Protein AF-A0A176TFG9-F1 (afdb_monomer_lite)

Structure (mmCIF, N/CA/C/O backbone):
data_AF-A0A176TFG9-F1
#
_entry.id   AF-A0A176TFG9-F1
#
loop_
_atom_site.group_PDB
_atom_site.id
_atom_site.type_symbol
_atom_site.label_atom_id
_atom_site.label_alt_id
_atom_site.label_comp_id
_atom_site.label_asym_id
_atom_site.label_entity_id
_atom_site.label_seq_id
_atom_site.pdbx_PDB_ins_code
_atom_site.Cartn_x
_atom_site.Cartn_y
_atom_site.Cartn_z
_atom_site.occupancy
_atom_site.B_iso_or_equiv
_atom_site.auth_seq_id
_atom_site.auth_comp_id
_atom_site.auth_asym_id
_atom_site.auth_atom_id
_atom_site.pdbx_PDB_model_num
ATOM 1 N N . MET A 1 1 ? 33.423 -26.873 8.903 1.00 48.28 1 MET A N 1
ATOM 2 C CA . MET A 1 1 ? 33.153 -26.356 10.265 1.00 48.28 1 MET A CA 1
ATOM 3 C C . MET A 1 1 ? 31.653 -26.470 10.520 1.00 48.28 1 MET A C 1
ATOM 5 O O . MET A 1 1 ? 30.882 -26.206 9.608 1.00 48.28 1 MET A O 1
ATOM 9 N N . LYS A 1 2 ? 31.257 -27.047 11.663 1.00 45.00 2 LYS A N 1
ATOM 10 C CA . LYS A 1 2 ? 29.909 -27.581 11.939 1.00 45.00 2 LYS A CA 1
ATOM 11 C C . LYS A 1 2 ? 28.935 -26.495 12.434 1.00 45.00 2 LYS A C 1
ATOM 13 O O . LYS A 1 2 ? 29.253 -25.788 13.376 1.00 45.00 2 LYS A O 1
ATOM 18 N N . LYS A 1 3 ? 27.760 -26.470 11.792 1.00 54.72 3 LYS A N 1
ATOM 19 C CA . LYS A 1 3 ? 26.379 -26.238 12.276 1.00 54.72 3 LYS A CA 1
ATOM 20 C C . 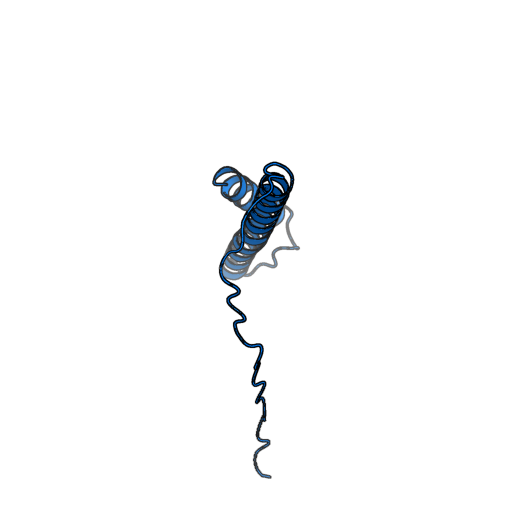LYS A 1 3 ? 26.186 -25.321 13.499 1.00 54.72 3 LYS A C 1
ATOM 22 O O . LYS A 1 3 ? 26.449 -25.728 14.625 1.00 54.72 3 LYS A O 1
ATOM 27 N N . ILE A 1 4 ? 25.586 -24.155 13.259 1.00 58.50 4 ILE A N 1
ATOM 28 C CA . ILE A 1 4 ? 24.980 -23.295 14.284 1.00 58.50 4 ILE A CA 1
ATOM 29 C C . ILE A 1 4 ? 23.516 -23.722 14.436 1.00 58.50 4 ILE A C 1
ATOM 31 O O . ILE A 1 4 ? 22.753 -23.702 13.473 1.00 58.50 4 ILE A O 1
ATOM 35 N N . ILE A 1 5 ? 23.156 -24.173 15.635 1.00 63.34 5 ILE A N 1
ATOM 36 C CA . ILE A 1 5 ? 21.796 -24.564 16.013 1.00 63.34 5 ILE A CA 1
ATOM 37 C C . ILE A 1 5 ? 21.082 -23.301 16.498 1.00 63.34 5 ILE A C 1
ATOM 39 O O . ILE A 1 5 ? 21.485 -22.702 17.493 1.00 63.34 5 ILE A O 1
ATOM 43 N N . PHE A 1 6 ? 20.038 -22.896 15.779 1.00 45.91 6 PHE A N 1
ATOM 44 C CA . PHE A 1 6 ? 19.133 -21.816 16.164 1.00 45.91 6 PHE A CA 1
ATOM 45 C C . PHE A 1 6 ? 18.201 -22.338 17.268 1.00 45.91 6 PHE A C 1
ATOM 47 O O . PHE A 1 6 ? 17.245 -23.062 16.999 1.00 45.91 6 PHE A O 1
ATOM 54 N N . ALA A 1 7 ? 18.512 -22.029 18.525 1.00 58.66 7 ALA A N 1
ATOM 55 C CA . ALA A 1 7 ? 17.622 -22.289 19.649 1.00 58.66 7 ALA A CA 1
ATOM 56 C C . ALA A 1 7 ? 16.657 -21.105 19.804 1.00 58.66 7 ALA A C 1
ATOM 58 O O . ALA A 1 7 ? 17.024 -20.065 20.342 1.00 58.66 7 ALA A O 1
ATOM 59 N N . MET A 1 8 ? 15.419 -21.268 19.339 1.00 53.88 8 MET A N 1
ATOM 60 C CA . MET A 1 8 ? 14.294 -20.424 19.742 1.00 53.88 8 MET A CA 1
ATOM 61 C C . MET A 1 8 ? 13.264 -21.317 20.426 1.00 53.88 8 MET A C 1
ATOM 63 O O . MET A 1 8 ? 12.434 -21.954 19.787 1.00 53.88 8 MET A O 1
ATOM 67 N N . VAL A 1 9 ? 13.363 -21.387 21.750 1.00 58.50 9 VAL A N 1
ATOM 68 C CA . VAL A 1 9 ? 12.326 -21.947 22.614 1.00 58.50 9 VAL A CA 1
ATOM 69 C C . VAL A 1 9 ? 11.793 -20.778 23.427 1.00 58.50 9 VAL A C 1
ATOM 71 O O . VAL A 1 9 ? 12.322 -20.452 24.484 1.00 58.50 9 VAL A O 1
ATOM 74 N N . PHE A 1 10 ? 10.768 -20.113 22.900 1.00 54.78 10 PHE A N 1
ATOM 75 C CA . PHE A 1 10 ? 9.937 -19.207 23.685 1.00 54.78 10 PHE A CA 1
ATOM 76 C C . PHE A 1 10 ? 8.665 -19.962 24.065 1.00 54.78 10 PHE A C 1
ATOM 78 O O . PHE A 1 10 ? 7.708 -20.043 23.300 1.00 54.78 10 PHE A O 1
ATOM 85 N N . VAL A 1 11 ? 8.692 -20.567 25.253 1.00 58.84 11 VAL A N 1
ATOM 86 C CA . VAL A 1 11 ? 7.497 -21.078 25.929 1.00 58.84 11 VAL A CA 1
ATOM 87 C C . VAL A 1 11 ? 6.792 -19.875 26.546 1.00 58.84 11 VAL A C 1
ATOM 89 O O . VAL A 1 11 ? 7.202 -19.379 27.593 1.00 58.84 11 VAL A O 1
ATOM 92 N N . PHE A 1 12 ? 5.733 -19.394 25.897 1.00 52.25 12 PHE A N 1
ATOM 93 C CA . PHE A 1 12 ? 4.791 -18.474 26.527 1.00 52.25 12 PHE A CA 1
ATOM 94 C C . PHE A 1 12 ? 3.826 -19.279 27.396 1.00 52.25 12 PHE A C 1
ATOM 96 O O . PHE A 1 12 ? 2.782 -19.747 26.949 1.00 52.25 12 PHE A O 1
ATOM 103 N N . ALA A 1 13 ? 4.207 -19.458 28.658 1.00 57.25 13 ALA A N 1
ATOM 104 C CA . ALA A 1 13 ? 3.281 -19.815 29.717 1.00 57.25 13 ALA A CA 1
ATOM 105 C C . ALA A 1 13 ? 2.675 -18.522 30.282 1.00 57.25 13 ALA A C 1
ATOM 107 O O . ALA A 1 13 ? 3.268 -17.874 31.139 1.00 57.25 13 ALA A O 1
ATOM 108 N N . THR A 1 14 ? 1.484 -18.151 29.817 1.00 58.91 14 THR A N 1
ATOM 109 C CA . THR A 1 14 ? 0.604 -17.236 30.556 1.00 58.91 14 THR A CA 1
ATOM 110 C C . THR A 1 14 ? -0.761 -17.886 30.639 1.00 58.91 14 THR A C 1
ATOM 112 O O . THR A 1 14 ? -1.472 -18.017 29.645 1.00 58.91 14 THR A O 1
ATOM 115 N N . GLY A 1 15 ? -1.048 -18.393 31.836 1.00 48.22 15 GLY A N 1
ATOM 116 C CA . GLY A 1 15 ? -2.215 -19.196 32.138 1.00 48.22 15 GLY A CA 1
ATOM 117 C C . GLY A 1 15 ? -3.519 -18.452 31.888 1.00 48.22 15 GLY A C 1
ATOM 118 O O . GLY A 1 15 ? -3.680 -17.276 32.210 1.00 48.22 15 GLY A O 1
ATOM 119 N N . THR A 1 16 ? -4.475 -19.194 31.348 1.00 55.59 16 THR A N 1
ATOM 120 C CA . THR A 1 16 ? -5.889 -18.850 31.347 1.00 55.59 16 THR A CA 1
ATOM 121 C C . THR A 1 16 ? -6.390 -18.810 32.790 1.00 55.59 16 THR A C 1
ATOM 123 O O . THR A 1 16 ? -6.647 -19.854 33.388 1.00 55.59 16 THR A O 1
ATOM 126 N N . MET A 1 17 ? -6.550 -17.616 33.357 1.00 52.72 17 MET A N 1
ATOM 127 C CA . MET A 1 17 ? -7.363 -17.434 34.559 1.00 52.72 17 MET A CA 1
ATOM 128 C C . MET A 1 17 ? -8.776 -17.076 34.100 1.00 52.72 17 MET A C 1
ATOM 130 O O . MET A 1 17 ? -9.128 -15.908 33.965 1.00 52.72 17 MET A O 1
ATOM 134 N N . MET A 1 18 ? -9.577 -18.097 33.796 1.00 48.97 18 MET A N 1
ATOM 135 C CA . MET A 1 18 ? -11.027 -17.936 33.714 1.00 48.97 18 MET A CA 1
ATOM 136 C C . MET A 1 18 ? -11.525 -17.652 35.135 1.00 48.97 18 MET A C 1
ATOM 138 O O . MET A 1 18 ? -11.541 -18.560 35.963 1.00 48.97 18 MET A O 1
ATOM 142 N N . ASN A 1 19 ? -11.898 -16.406 35.438 1.00 46.94 19 ASN A N 1
ATOM 143 C CA . ASN A 1 19 ? -12.646 -16.102 36.656 1.00 46.94 19 ASN A CA 1
ATOM 144 C C . ASN A 1 19 ? -14.137 -16.010 36.318 1.00 46.94 19 ASN A C 1
ATOM 146 O O . ASN A 1 19 ? -14.562 -15.138 35.560 1.00 46.94 19 ASN A O 1
ATOM 150 N N . ALA A 1 20 ? -14.910 -16.945 36.865 1.00 41.97 20 ALA A N 1
ATOM 151 C CA . ALA A 1 20 ? -16.353 -17.012 36.735 1.00 41.97 20 ALA A CA 1
ATOM 152 C C . ALA A 1 20 ? -17.034 -16.040 37.715 1.00 41.97 20 ALA A C 1
ATOM 154 O O . ALA A 1 20 ? -16.831 -16.121 38.920 1.00 41.97 20 ALA A O 1
ATOM 155 N N . ASN A 1 21 ? -17.862 -15.158 37.155 1.00 54.88 21 ASN A N 1
ATOM 156 C CA . ASN A 1 21 ? -19.135 -14.660 37.686 1.00 54.88 21 ASN A CA 1
ATOM 157 C C . ASN A 1 21 ? -19.280 -14.473 39.217 1.00 54.88 21 ASN A C 1
ATOM 159 O O . ASN A 1 21 ? -19.631 -15.415 39.922 1.00 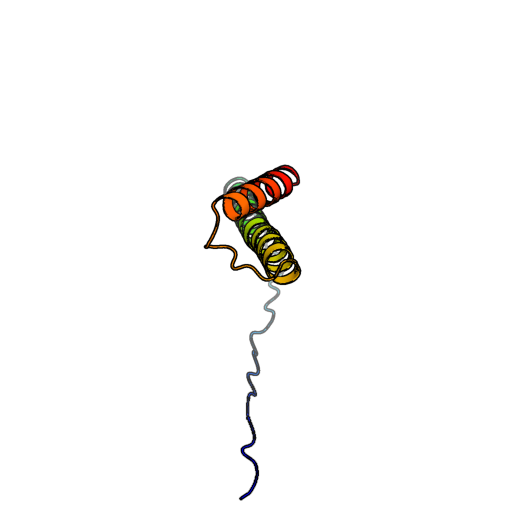54.88 21 ASN A O 1
ATOM 163 N N . VAL A 1 22 ? -19.208 -13.218 39.681 1.00 36.84 22 VAL A N 1
ATOM 164 C CA . VAL A 1 22 ? -20.052 -12.702 40.776 1.00 36.84 22 VAL A CA 1
ATOM 165 C C . VAL A 1 22 ? -20.562 -11.309 40.381 1.00 36.84 22 VAL A C 1
ATOM 167 O O . VAL A 1 22 ? -19.805 -10.347 40.339 1.00 36.84 22 VAL A O 1
ATOM 170 N N . SER A 1 23 ? -21.849 -11.289 40.025 1.00 43.12 23 SER A N 1
ATOM 171 C CA . SER A 1 23 ? -22.902 -10.302 40.310 1.00 43.12 23 SER A CA 1
ATOM 172 C C . SER A 1 23 ? -22.597 -8.800 40.274 1.00 43.12 23 SER A C 1
ATOM 174 O O . SER A 1 23 ? -21.885 -8.311 41.141 1.00 43.12 23 SER A O 1
ATOM 176 N N . THR A 1 24 ? -23.353 -8.111 39.393 1.00 51.56 24 THR A N 1
ATOM 177 C CA . THR A 1 24 ? -23.796 -6.692 39.437 1.00 51.56 24 THR A CA 1
ATOM 178 C C . THR A 1 24 ? -22.642 -5.682 39.496 1.00 51.56 24 THR A C 1
ATOM 180 O O . THR A 1 24 ? -21.829 -5.729 40.396 1.00 51.56 24 THR A O 1
ATOM 183 N N . GLU A 1 25 ? -22.448 -4.751 38.560 1.00 40.59 25 GLU A N 1
ATOM 184 C CA . GLU A 1 25 ? -23.311 -3.603 38.247 1.00 40.59 25 GLU A CA 1
ATOM 185 C C . GLU A 1 25 ? -22.964 -3.083 36.830 1.00 40.59 25 GLU A C 1
ATOM 187 O O . GLU A 1 25 ? -21.838 -3.224 36.356 1.00 40.59 25 GLU A O 1
ATOM 192 N N . THR A 1 26 ? -23.928 -2.497 36.122 1.00 47.91 26 THR A N 1
ATOM 193 C CA . THR A 1 26 ? -23.746 -1.891 34.789 1.00 47.91 26 THR A CA 1
ATOM 194 C C . THR A 1 26 ? -22.641 -0.823 34.758 1.00 47.91 26 THR A C 1
ATOM 196 O O . THR A 1 26 ? -22.711 0.133 35.529 1.00 47.91 26 THR A O 1
ATOM 199 N N . PRO A 1 27 ? -21.737 -0.875 33.758 1.00 45.00 27 PRO A N 1
ATOM 200 C CA . PRO A 1 27 ? -21.575 0.286 32.882 1.00 45.00 27 PRO A CA 1
ATOM 201 C C . PRO A 1 27 ? -21.513 -0.165 31.414 1.00 45.00 27 PRO A C 1
ATOM 203 O O . PRO A 1 27 ? -20.452 -0.286 30.803 1.00 45.00 27 PRO A O 1
ATOM 206 N N . ILE A 1 28 ? -22.677 -0.442 30.828 1.00 52.09 28 ILE A N 1
ATOM 207 C CA . ILE A 1 28 ? -22.798 -0.778 29.405 1.00 52.09 28 ILE A CA 1
ATOM 208 C C . ILE A 1 28 ? -22.774 0.538 28.621 1.00 52.09 28 ILE A C 1
ATOM 210 O O . ILE A 1 28 ? -23.814 1.105 28.299 1.00 52.09 28 ILE A O 1
ATOM 214 N N . THR A 1 29 ? -21.590 1.103 28.392 1.00 51.97 29 THR A N 1
ATOM 215 C CA . THR A 1 29 ? -21.417 2.185 27.398 1.00 51.97 29 THR A CA 1
ATOM 216 C C . THR A 1 29 ? -19.966 2.345 26.958 1.00 51.97 29 THR A C 1
ATOM 218 O O . THR A 1 29 ? -19.702 2.584 25.784 1.00 51.97 29 THR A O 1
ATOM 221 N N . THR A 1 30 ? -19.004 2.155 27.862 1.00 49.31 30 THR A N 1
ATOM 222 C CA . THR A 1 30 ? -17.573 2.316 27.557 1.00 49.31 30 THR A CA 1
ATOM 223 C C . THR A 1 30 ? -17.006 1.144 26.758 1.00 49.31 30 THR A C 1
ATOM 225 O O . THR A 1 30 ? -16.204 1.353 25.853 1.00 49.31 30 THR A O 1
ATOM 228 N N . THR A 1 31 ? -17.452 -0.083 27.045 1.00 50.03 31 THR A N 1
ATOM 229 C CA . THR A 1 31 ? -16.956 -1.298 26.379 1.00 50.03 31 THR A CA 1
ATOM 230 C C . THR A 1 31 ? -17.346 -1.348 24.903 1.00 50.03 31 THR A C 1
ATOM 232 O O . THR A 1 31 ? -16.526 -1.736 24.083 1.00 50.03 31 THR A O 1
ATOM 235 N N . ALA A 1 32 ? -18.555 -0.897 24.547 1.00 51.06 32 ALA A N 1
ATOM 236 C CA . ALA A 1 32 ? -19.025 -0.881 23.159 1.00 51.06 32 ALA A CA 1
ATOM 237 C C . ALA A 1 32 ? -18.194 0.071 22.283 1.00 51.06 32 ALA A C 1
ATOM 239 O O . ALA A 1 32 ? -17.706 -0.340 21.239 1.00 51.06 32 ALA A O 1
ATOM 240 N N . LYS A 1 33 ? -17.934 1.299 22.757 1.00 52.31 33 LYS A N 1
ATOM 241 C CA . LYS A 1 33 ? -17.060 2.251 22.051 1.00 52.31 33 LYS A CA 1
ATOM 242 C C . LYS A 1 33 ? -15.628 1.745 21.913 1.00 52.31 33 LYS A C 1
ATOM 244 O O . LYS A 1 33 ? -15.007 1.964 20.885 1.00 52.31 33 LYS A O 1
ATOM 249 N N . ALA A 1 34 ? -15.084 1.099 22.943 1.00 53.94 34 ALA A N 1
ATOM 250 C CA . ALA A 1 34 ? -13.729 0.561 22.871 1.00 53.94 34 ALA A CA 1
ATOM 251 C C . ALA A 1 34 ? -13.618 -0.587 21.853 1.00 53.94 34 ALA A C 1
ATOM 253 O O . ALA A 1 34 ? -12.624 -0.651 21.142 1.00 53.94 34 ALA A O 1
ATOM 254 N N . ILE A 1 35 ? -14.632 -1.454 21.759 1.00 55.69 35 ILE A N 1
ATOM 255 C CA . ILE A 1 35 ? -14.686 -2.529 20.757 1.00 55.69 35 ILE A CA 1
ATOM 256 C C . ILE A 1 35 ? -14.808 -1.940 19.348 1.00 55.69 35 ILE A C 1
ATOM 258 O O . ILE A 1 35 ? -14.007 -2.287 18.495 1.00 55.69 35 ILE A O 1
ATOM 262 N N . GLU A 1 36 ? -15.714 -0.983 19.140 1.00 56.19 36 GLU A N 1
ATOM 263 C CA . GLU A 1 36 ? -15.934 -0.326 17.841 1.00 56.19 36 GLU A CA 1
ATOM 264 C C . GLU A 1 36 ? -14.661 0.377 17.333 1.00 56.19 36 GLU A C 1
ATOM 266 O O . GLU A 1 36 ? -14.285 0.250 16.174 1.00 56.19 36 GLU A O 1
ATOM 271 N N . ILE A 1 37 ? -13.922 1.037 18.232 1.00 59.06 37 ILE A N 1
ATOM 272 C CA . ILE A 1 37 ? -12.631 1.661 17.922 1.00 59.06 37 ILE A CA 1
ATOM 273 C C . ILE A 1 37 ? -11.562 0.605 17.583 1.00 59.06 37 ILE A C 1
ATOM 275 O O . ILE A 1 37 ? -10.768 0.799 16.666 1.00 59.06 37 ILE A O 1
ATOM 279 N N . VAL A 1 38 ? -11.510 -0.509 18.319 1.00 58.84 38 VAL A N 1
ATOM 280 C CA . VAL A 1 38 ? -10.536 -1.587 18.072 1.00 58.84 38 VAL A CA 1
ATOM 281 C C . VAL A 1 38 ? -10.833 -2.325 16.763 1.00 58.84 38 VAL A C 1
ATOM 283 O O . VAL A 1 38 ? -9.893 -2.674 16.051 1.00 58.84 38 VAL A O 1
ATOM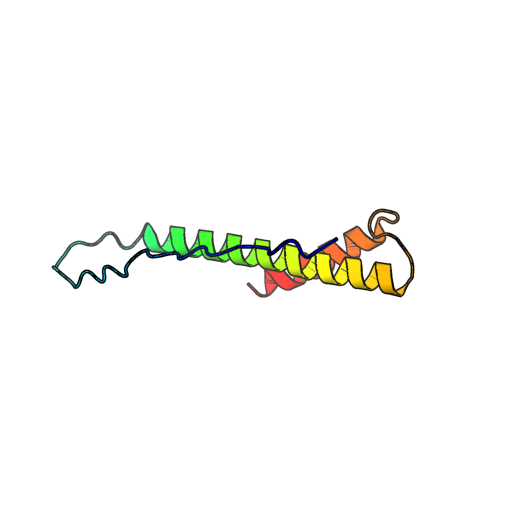 286 N N . GLU A 1 39 ? -12.105 -2.531 16.424 1.00 58.91 39 GLU A N 1
ATOM 287 C CA . GLU A 1 39 ? -12.521 -3.127 15.150 1.00 58.91 39 GLU A CA 1
ATOM 288 C C . GLU A 1 39 ? -12.200 -2.208 13.965 1.00 58.91 39 GLU A C 1
ATOM 290 O O . GLU A 1 39 ? -11.673 -2.689 12.964 1.00 58.91 39 GLU A O 1
ATOM 295 N N . ASP A 1 40 ? -12.397 -0.894 14.101 1.00 59.31 40 ASP A N 1
ATOM 296 C CA . ASP A 1 40 ? -12.073 0.083 13.053 1.00 59.31 40 ASP A CA 1
ATOM 297 C C . ASP A 1 40 ? -10.550 0.203 12.825 1.00 59.31 40 ASP A C 1
ATOM 299 O O . ASP A 1 40 ? -10.064 0.169 11.692 1.00 59.31 40 ASP A O 1
ATOM 303 N N . PHE A 1 41 ? -9.744 0.210 13.898 1.00 65.50 41 PHE A N 1
ATOM 304 C CA . PHE A 1 41 ? -8.280 0.150 13.774 1.00 65.50 41 PHE A CA 1
ATOM 305 C C . PHE A 1 41 ? -7.786 -1.182 13.190 1.00 65.50 41 PHE A C 1
ATOM 307 O O . PHE A 1 41 ? -6.798 -1.195 12.448 1.00 65.50 41 PHE A O 1
ATOM 314 N N . GLY A 1 42 ? -8.459 -2.292 13.511 1.00 79.81 42 GLY A N 1
ATOM 315 C CA . GLY A 1 42 ? -8.181 -3.606 12.934 1.00 79.81 42 GLY A CA 1
ATOM 316 C C . GLY A 1 42 ? -8.464 -3.628 11.435 1.00 79.81 42 GLY A C 1
ATOM 317 O O . GLY A 1 42 ? -7.582 -3.978 10.650 1.00 79.81 42 GLY A O 1
ATOM 318 N N . CYS A 1 43 ? -9.648 -3.154 11.039 1.00 87.19 43 CYS A N 1
ATOM 319 C CA . CYS A 1 43 ? -10.044 -3.052 9.643 1.00 87.19 43 CYS A CA 1
ATOM 320 C C . CYS A 1 43 ? -9.087 -2.163 8.844 1.00 87.19 43 CYS A C 1
ATOM 322 O O . CYS A 1 43 ? -8.556 -2.593 7.820 1.00 87.19 43 CYS A O 1
ATOM 324 N N . ALA A 1 44 ? -8.817 -0.942 9.313 1.00 89.94 44 ALA A N 1
ATOM 325 C CA . ALA A 1 44 ? -7.921 -0.033 8.611 1.00 89.94 44 ALA A CA 1
ATOM 326 C C . ALA A 1 44 ? -6.522 -0.648 8.446 1.00 89.94 44 ALA A C 1
ATOM 328 O O . ALA A 1 44 ? -5.950 -0.598 7.355 1.00 89.94 44 ALA A O 1
ATOM 329 N N . GLY A 1 45 ? -5.990 -1.291 9.491 1.00 90.56 45 GLY A N 1
ATOM 330 C CA . GLY A 1 45 ? -4.706 -1.990 9.437 1.00 90.56 45 GLY A CA 1
ATOM 331 C C . GLY A 1 45 ? -4.681 -3.140 8.424 1.00 90.56 45 GLY A C 1
ATOM 332 O O . GLY A 1 45 ? -3.734 -3.250 7.636 1.00 90.56 45 GLY A O 1
ATOM 333 N N . ASP A 1 46 ? -5.726 -3.967 8.396 1.00 93.44 46 ASP A N 1
ATOM 334 C CA . ASP A 1 46 ? -5.852 -5.062 7.433 1.00 93.44 46 ASP A CA 1
ATOM 335 C C . ASP A 1 46 ? -6.010 -4.549 5.997 1.00 93.44 46 ASP A C 1
ATOM 337 O O . ASP A 1 46 ? -5.361 -5.075 5.087 1.00 93.44 46 ASP A O 1
ATOM 341 N N . CYS A 1 47 ? -6.761 -3.466 5.792 1.00 95.31 47 CYS A N 1
ATOM 342 C CA . CYS A 1 47 ? -6.908 -2.826 4.489 1.00 95.31 47 CYS A CA 1
ATOM 343 C C . CYS A 1 47 ? -5.602 -2.211 3.979 1.00 95.31 47 CYS A C 1
ATOM 345 O O . CYS A 1 47 ? -5.304 -2.348 2.792 1.00 95.31 47 CYS A O 1
ATOM 347 N N . VAL A 1 48 ? -4.786 -1.589 4.842 1.00 94.62 48 VAL A N 1
ATOM 348 C CA . VAL A 1 48 ? -3.438 -1.118 4.465 1.00 94.62 48 VAL A CA 1
ATOM 349 C C . VAL A 1 48 ? -2.576 -2.295 4.018 1.00 94.62 48 VAL A C 1
ATOM 351 O O . VAL A 1 48 ? -1.939 -2.236 2.965 1.00 94.62 48 VAL A O 1
ATOM 354 N N . ARG A 1 49 ? -2.552 -3.377 4.808 1.00 94.88 49 ARG A N 1
ATOM 355 C CA . ARG A 1 49 ? -1.739 -4.563 4.515 1.00 94.88 49 ARG A CA 1
ATOM 356 C C . ARG A 1 49 ? -2.152 -5.213 3.195 1.00 94.88 49 ARG A C 1
ATOM 358 O O . ARG A 1 49 ? -1.282 -5.530 2.386 1.00 94.88 49 ARG A O 1
ATOM 365 N N . TRP A 1 50 ? -3.455 -5.371 2.968 1.00 96.00 50 TRP A N 1
ATOM 366 C CA . TRP A 1 50 ? -3.998 -5.949 1.742 1.00 96.00 50 TRP A CA 1
ATOM 367 C C . TRP A 1 50 ? -3.739 -5.063 0.520 1.00 96.00 50 TRP A C 1
ATOM 369 O O . TRP A 1 50 ? -3.184 -5.539 -0.470 1.00 96.00 50 TRP A O 1
ATOM 379 N N . ALA A 1 51 ? -4.073 -3.771 0.593 1.00 96.88 51 ALA A N 1
ATOM 380 C CA . ALA A 1 51 ? -3.885 -2.844 -0.521 1.00 96.88 51 ALA A CA 1
ATOM 381 C C . ALA A 1 51 ? -2.407 -2.725 -0.913 1.00 96.88 51 ALA A C 1
ATOM 383 O O . ALA A 1 51 ? -2.076 -2.794 -2.093 1.00 96.88 51 ALA A O 1
ATOM 384 N N . ARG A 1 52 ? -1.506 -2.625 0.075 1.00 95.56 52 ARG A N 1
ATOM 385 C CA . ARG A 1 52 ? -0.061 -2.583 -0.173 1.00 95.56 52 ARG A CA 1
ATOM 386 C C . ARG A 1 52 ? 0.440 -3.861 -0.844 1.00 95.56 52 ARG A C 1
ATOM 388 O O . ARG A 1 52 ? 1.229 -3.757 -1.773 1.00 95.56 52 ARG A O 1
ATOM 395 N N . GLY A 1 53 ? -0.004 -5.037 -0.394 1.00 95.88 53 GLY A N 1
ATOM 396 C CA . GLY A 1 53 ? 0.376 -6.311 -1.012 1.00 95.88 53 GLY A CA 1
ATOM 397 C C . GLY A 1 53 ? 0.039 -6.346 -2.503 1.00 95.88 53 GLY A C 1
ATOM 398 O O . GLY A 1 53 ? 0.930 -6.532 -3.322 1.00 95.88 53 GLY A O 1
ATOM 399 N N . ASN A 1 54 ? -1.212 -6.034 -2.851 1.00 96.19 54 ASN A N 1
ATOM 400 C CA . ASN A 1 54 ? -1.666 -6.029 -4.246 1.00 96.19 54 ASN A CA 1
ATOM 401 C C . ASN A 1 54 ? -0.909 -5.005 -5.108 1.00 96.19 54 ASN A C 1
ATOM 403 O O . ASN A 1 54 ? -0.542 -5.308 -6.237 1.00 96.19 54 ASN A O 1
ATOM 407 N N . THR A 1 55 ? -0.654 -3.793 -4.601 1.00 96.19 55 THR A N 1
ATOM 408 C CA . THR A 1 55 ? 0.115 -2.784 -5.351 1.00 96.19 55 THR A CA 1
ATOM 409 C C . THR A 1 55 ? 1.543 -3.253 -5.639 1.00 96.19 55 THR A C 1
ATOM 411 O O . THR A 1 55 ? 2.045 -3.029 -6.737 1.00 96.19 55 THR A O 1
ATOM 414 N N . PHE A 1 56 ? 2.193 -3.910 -4.674 1.00 95.75 56 PHE A N 1
ATOM 415 C CA . PHE A 1 56 ? 3.550 -4.433 -4.847 1.00 95.75 56 PHE A CA 1
ATOM 416 C C . PHE A 1 56 ? 3.587 -5.620 -5.814 1.00 95.75 56 PHE A C 1
ATOM 418 O O . PHE A 1 56 ? 4.475 -5.657 -6.656 1.00 95.75 56 PHE A O 1
ATOM 425 N N . GLU A 1 57 ? 2.616 -6.535 -5.737 1.00 96.75 57 GLU A N 1
ATOM 426 C CA . GLU A 1 57 ? 2.487 -7.656 -6.681 1.00 96.75 57 GLU A CA 1
ATOM 427 C C . GLU A 1 57 ? 2.318 -7.155 -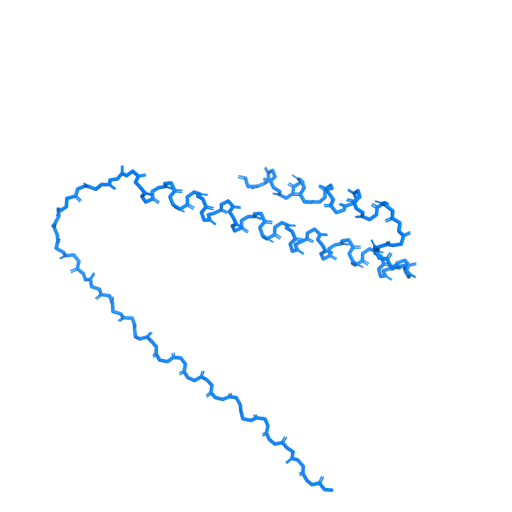8.123 1.00 96.75 57 GLU A C 1
ATOM 429 O O . GLU A 1 57 ? 3.000 -7.628 -9.025 1.00 96.75 57 GLU A O 1
ATOM 434 N N . ILE A 1 58 ? 1.483 -6.130 -8.340 1.00 94.62 58 ILE A N 1
ATOM 435 C CA . ILE A 1 58 ? 1.303 -5.524 -9.669 1.00 94.62 58 ILE A CA 1
ATOM 436 C C . ILE A 1 58 ? 2.610 -4.913 -10.185 1.00 94.62 58 ILE A C 1
ATOM 438 O O . ILE A 1 58 ? 2.942 -5.112 -11.350 1.00 94.62 58 ILE A O 1
ATOM 442 N N . ALA A 1 59 ? 3.332 -4.161 -9.345 1.00 95.31 59 ALA A N 1
ATOM 443 C CA . ALA A 1 59 ? 4.604 -3.547 -9.726 1.00 95.31 59 ALA A CA 1
ATOM 444 C C . ALA A 1 59 ? 5.665 -4.611 -10.061 1.00 95.31 59 ALA A C 1
ATOM 446 O O . ALA A 1 59 ? 6.354 -4.504 -11.075 1.00 95.31 59 ALA A O 1
ATOM 447 N N . GLU A 1 60 ? 5.742 -5.677 -9.259 1.00 95.75 60 GLU A N 1
ATOM 448 C CA . GLU A 1 60 ? 6.643 -6.809 -9.488 1.00 95.75 60 GLU A CA 1
ATOM 449 C C . GLU A 1 60 ? 6.341 -7.522 -10.815 1.00 95.75 60 GLU A C 1
ATOM 451 O O . GLU A 1 60 ? 7.264 -7.769 -11.594 1.00 95.75 60 GLU A O 1
ATOM 456 N N . ASP A 1 61 ? 5.064 -7.772 -11.118 1.00 96.56 61 ASP A N 1
ATOM 457 C CA . ASP A 1 61 ? 4.629 -8.441 -12.351 1.00 96.56 61 ASP A CA 1
ATOM 458 C C . ASP A 1 61 ? 5.039 -7.685 -13.625 1.00 96.56 61 ASP A C 1
ATOM 460 O O . ASP A 1 61 ? 5.297 -8.301 -14.664 1.00 96.56 61 ASP A O 1
ATOM 464 N N . ILE A 1 62 ? 5.121 -6.353 -13.560 1.00 94.69 62 ILE A N 1
ATOM 465 C CA . ILE A 1 62 ? 5.536 -5.508 -14.690 1.00 94.69 62 ILE A CA 1
ATOM 466 C C . ILE A 1 62 ? 7.012 -5.093 -14.632 1.00 94.69 62 ILE A C 1
ATOM 468 O O . ILE A 1 62 ? 7.489 -4.414 -15.543 1.00 94.69 62 ILE A O 1
ATOM 472 N N . GLY A 1 63 ? 7.753 -5.554 -13.620 1.00 95.00 63 GLY A N 1
ATOM 473 C CA . GLY A 1 63 ? 9.186 -5.304 -13.463 1.00 95.00 63 GLY A CA 1
ATOM 474 C C . GLY A 1 63 ? 9.531 -3.874 -13.052 1.00 95.00 63 GLY A C 1
ATOM 475 O O . GLY A 1 63 ? 10.602 -3.382 -13.408 1.00 95.00 63 GLY A O 1
ATOM 476 N N . ASP A 1 64 ? 8.633 -3.218 -12.328 1.00 95.44 64 ASP A N 1
ATOM 477 C CA . ASP A 1 64 ? 8.748 -1.827 -11.908 1.00 95.44 64 ASP A CA 1
ATOM 478 C C . ASP A 1 64 ? 8.771 -1.715 -10.376 1.00 95.44 64 ASP A C 1
ATOM 480 O O . ASP A 1 64 ? 8.459 -2.666 -9.651 1.00 95.44 64 ASP A O 1
ATOM 484 N N . HIS A 1 65 ? 9.171 -0.558 -9.857 1.00 91.94 65 HIS A N 1
ATOM 485 C CA . HIS A 1 65 ? 9.193 -0.311 -8.423 1.00 91.94 65 HIS A CA 1
ATOM 486 C C . HIS A 1 65 ? 8.008 0.587 -8.021 1.00 91.94 65 HIS A C 1
ATOM 488 O O . HIS A 1 65 ? 7.817 1.661 -8.587 1.00 91.94 65 HIS A O 1
ATOM 494 N N . PRO A 1 66 ? 7.204 0.210 -7.007 1.00 87.69 66 PRO A N 1
ATOM 495 C CA . PRO A 1 66 ? 5.925 0.867 -6.714 1.00 87.69 66 PRO A CA 1
ATOM 496 C C . PRO A 1 66 ? 6.039 2.306 -6.180 1.00 87.69 66 PRO A C 1
ATOM 498 O O . PRO A 1 66 ? 5.021 2.933 -5.905 1.00 87.69 66 PRO A O 1
ATOM 501 N N . ASN A 1 67 ? 7.256 2.828 -5.998 1.00 89.12 67 ASN A N 1
ATOM 502 C CA . ASN A 1 67 ? 7.497 4.226 -5.625 1.00 89.12 67 ASN A CA 1
ATOM 503 C C . ASN A 1 67 ? 7.976 5.087 -6.805 1.00 89.12 67 ASN A C 1
ATOM 505 O O . ASN A 1 67 ? 8.273 6.263 -6.597 1.00 89.12 67 ASN A O 1
ATOM 509 N N . ASP A 1 68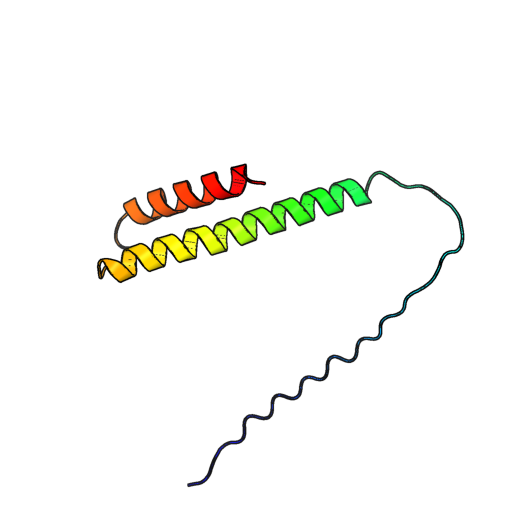 ? 8.107 4.511 -7.999 1.00 91.00 68 ASP A N 1
ATOM 510 C CA . ASP A 1 68 ? 8.720 5.184 -9.146 1.00 91.00 68 ASP A CA 1
ATOM 511 C C . ASP A 1 68 ? 7.671 5.916 -10.007 1.00 91.00 68 ASP A C 1
ATOM 513 O O . ASP A 1 68 ? 8.025 6.813 -10.772 1.00 91.00 68 ASP A O 1
ATOM 517 N N . ASP A 1 69 ? 6.382 5.599 -9.820 1.00 92.62 69 ASP A N 1
ATOM 518 C CA . ASP A 1 69 ? 5.238 6.227 -10.494 1.00 92.62 69 ASP A CA 1
ATOM 519 C C . ASP A 1 69 ? 4.063 6.469 -9.517 1.00 92.62 69 ASP A C 1
ATOM 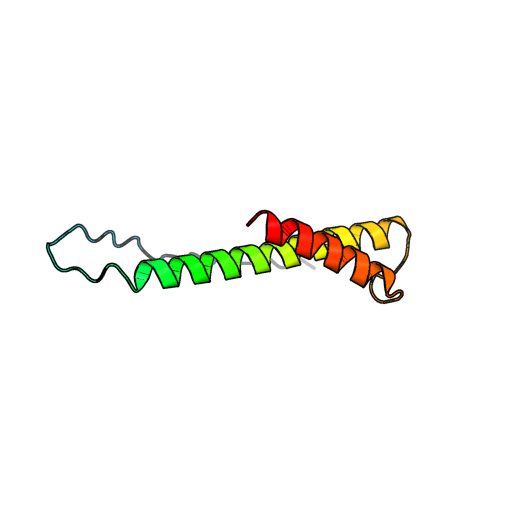521 O O . ASP A 1 69 ? 3.721 5.615 -8.690 1.00 92.62 69 ASP A O 1
ATOM 525 N N . ASP A 1 70 ? 3.405 7.626 -9.626 1.00 93.44 70 ASP A N 1
ATOM 526 C CA . ASP A 1 70 ? 2.249 8.003 -8.798 1.00 93.44 70 ASP A CA 1
ATOM 527 C C . ASP A 1 70 ? 1.025 7.090 -9.022 1.00 93.44 70 ASP A C 1
ATOM 529 O O . ASP A 1 70 ? 0.173 6.953 -8.136 1.00 93.44 70 ASP A O 1
ATOM 533 N N . MET A 1 71 ? 0.946 6.402 -10.164 1.00 94.62 71 MET A N 1
ATOM 534 C CA . MET A 1 71 ? -0.099 5.425 -10.474 1.00 94.62 71 MET A CA 1
ATOM 535 C C . MET A 1 71 ? -0.229 4.355 -9.378 1.00 94.62 71 MET A C 1
ATOM 537 O O . MET A 1 71 ? -1.342 3.946 -9.039 1.00 94.62 71 MET A O 1
ATOM 541 N N . TYR A 1 72 ? 0.874 3.912 -8.769 1.00 94.56 72 TYR A N 1
ATOM 542 C CA . TYR A 1 72 ? 0.832 2.908 -7.699 1.00 94.56 72 TYR A CA 1
ATOM 543 C C . TYR A 1 72 ? 0.165 3.429 -6.430 1.00 94.56 72 TYR A C 1
ATOM 545 O O . TYR A 1 72 ? -0.530 2.672 -5.743 1.00 94.56 72 TYR A O 1
ATOM 553 N N . MET A 1 73 ? 0.305 4.726 -6.147 1.00 94.12 73 MET A N 1
ATOM 554 C CA . MET A 1 73 ? -0.432 5.371 -5.067 1.00 94.12 73 MET A CA 1
ATOM 555 C C . MET A 1 73 ? -1.924 5.449 -5.382 1.00 94.12 73 MET A C 1
ATOM 557 O O . MET A 1 73 ? -2.741 5.196 -4.496 1.00 94.12 73 MET A O 1
ATOM 561 N N . GLU A 1 74 ? -2.310 5.713 -6.631 1.00 96.00 74 GLU A N 1
ATOM 562 C CA . GLU A 1 74 ? -3.721 5.674 -7.039 1.00 96.00 74 GLU A CA 1
ATOM 563 C C . GLU A 1 74 ? -4.320 4.265 -6.907 1.00 96.00 74 GLU A C 1
ATOM 565 O O . GLU A 1 74 ? -5.414 4.097 -6.358 1.00 96.00 74 GLU A O 1
ATOM 570 N N . ILE A 1 75 ? -3.584 3.241 -7.350 1.00 95.25 75 ILE A N 1
ATOM 571 C CA . ILE A 1 75 ? -3.965 1.827 -7.220 1.00 95.25 75 ILE A CA 1
ATOM 572 C C . ILE A 1 75 ? -4.125 1.455 -5.742 1.00 95.25 75 ILE A C 1
ATOM 574 O O . ILE A 1 75 ? -5.163 0.913 -5.348 1.00 95.25 75 ILE A O 1
ATOM 578 N N . TYR A 1 76 ? -3.138 1.805 -4.912 1.00 96.31 76 TYR A N 1
ATOM 579 C CA . TYR A 1 76 ? -3.182 1.589 -3.469 1.00 96.31 76 TYR A CA 1
ATOM 580 C C . TYR A 1 76 ? -4.421 2.242 -2.849 1.00 96.31 76 TYR A C 1
ATOM 582 O O . TYR A 1 76 ? -5.190 1.577 -2.153 1.00 96.31 76 TYR A O 1
ATOM 590 N N . MET A 1 77 ? -4.664 3.525 -3.136 1.00 96.44 77 MET A N 1
ATOM 591 C CA . MET A 1 77 ? -5.798 4.259 -2.572 1.00 96.44 77 MET A CA 1
ATOM 592 C C . MET A 1 77 ? -7.137 3.671 -3.013 1.00 96.44 77 MET A C 1
ATOM 594 O O . MET A 1 77 ? -8.082 3.626 -2.218 1.00 96.44 77 MET A O 1
ATOM 598 N N . ARG A 1 78 ? -7.228 3.175 -4.252 1.00 96.50 78 ARG A N 1
ATOM 599 C CA . ARG A 1 78 ? -8.425 2.505 -4.764 1.00 96.50 78 ARG A CA 1
ATOM 600 C C . ARG A 1 78 ? -8.725 1.225 -3.991 1.00 96.50 78 ARG A C 1
ATOM 602 O O . ARG A 1 78 ? -9.863 1.042 -3.554 1.00 96.50 78 ARG A O 1
ATOM 609 N N . TYR A 1 79 ? -7.723 0.369 -3.803 1.00 95.69 79 TYR A N 1
ATOM 610 C CA . TYR A 1 79 ? -7.865 -0.872 -3.045 1.00 95.69 79 TYR A CA 1
ATOM 611 C C . TYR A 1 79 ? -8.145 -0.614 -1.566 1.00 95.69 79 TYR A C 1
ATOM 613 O O . TYR A 1 79 ? -9.084 -1.186 -1.016 1.00 95.69 79 TYR A O 1
ATOM 621 N N . TYR A 1 80 ? -7.411 0.308 -0.948 1.00 95.56 80 TYR A N 1
ATOM 622 C CA . TYR A 1 80 ? -7.607 0.692 0.446 1.00 95.56 80 TYR A CA 1
ATOM 623 C C . TYR A 1 80 ? -9.031 1.201 0.702 1.00 95.56 80 TYR A C 1
ATOM 625 O O . TYR A 1 80 ? -9.726 0.690 1.577 1.00 95.56 80 TYR A O 1
ATOM 633 N N . THR A 1 81 ? -9.510 2.148 -0.113 1.00 94.44 81 THR A N 1
ATOM 634 C CA . THR A 1 81 ? -10.866 2.707 0.024 1.00 94.44 81 THR A CA 1
ATOM 635 C C . THR A 1 81 ? -11.943 1.657 -0.253 1.00 94.44 81 THR A C 1
ATOM 637 O O . THR A 1 81 ? -12.999 1.671 0.373 1.00 94.44 81 THR A O 1
ATOM 640 N N . GLY A 1 82 ? -11.703 0.750 -1.206 1.00 94.69 82 GLY A N 1
ATOM 641 C CA . GLY A 1 82 ? -12.607 -0.365 -1.488 1.00 94.69 82 GLY A CA 1
ATOM 642 C C . GLY A 1 82 ? -12.732 -1.323 -0.305 1.00 94.69 82 GLY A C 1
ATOM 643 O O . GLY A 1 82 ? -13.846 -1.667 0.074 1.00 94.69 82 GLY A O 1
ATOM 644 N N . CYS A 1 83 ? -11.603 -1.691 0.300 1.00 94.75 83 CYS A N 1
ATOM 645 C CA . CYS A 1 83 ? -11.555 -2.543 1.484 1.00 94.75 83 CYS A CA 1
ATOM 646 C C . CYS A 1 83 ? -12.239 -1.884 2.689 1.00 94.75 83 CYS A C 1
ATOM 648 O O . CYS A 1 83 ? -13.115 -2.495 3.292 1.00 94.75 83 CYS A O 1
ATOM 650 N N . LEU A 1 84 ? -11.929 -0.613 2.969 1.00 92.38 84 LEU A N 1
ATOM 651 C CA . LEU A 1 84 ? -12.524 0.126 4.086 1.00 92.38 84 LEU A CA 1
ATOM 652 C C . LEU A 1 84 ? -14.049 0.240 4.013 1.00 92.38 84 LEU A C 1
ATOM 654 O O . LEU A 1 84 ? -14.685 0.335 5.046 1.00 92.38 84 LEU A O 1
ATOM 658 N N . ARG A 1 85 ? -14.641 0.260 2.812 1.00 91.06 85 ARG A N 1
ATOM 659 C CA . ARG A 1 85 ? -16.108 0.286 2.635 1.00 91.06 85 ARG A CA 1
ATOM 660 C C . ARG A 1 85 ? -16.788 -1.055 2.925 1.00 91.06 85 ARG A C 1
ATOM 662 O O . ARG A 1 85 ? -18.014 -1.107 2.946 1.00 91.06 85 ARG A O 1
ATOM 669 N N . GLY A 1 86 ? -16.010 -2.137 2.973 1.00 85.00 86 GLY A N 1
ATOM 670 C CA . GLY A 1 86 ? -16.477 -3.478 3.328 1.00 85.00 86 GLY A CA 1
ATOM 671 C C . GLY A 1 86 ? -16.427 -3.751 4.831 1.00 85.00 86 GLY A C 1
ATOM 672 O O . GLY A 1 86 ? -16.931 -4.787 5.265 1.00 85.00 86 GLY A O 1
ATOM 673 N N . CYS A 1 87 ? -15.830 -2.826 5.581 1.00 77.31 87 CYS A N 1
ATOM 674 C CA . CYS A 1 87 ? -16.059 -2.617 6.996 1.00 77.31 87 CYS A CA 1
ATOM 675 C C . CYS A 1 87 ? -17.181 -1.564 7.151 1.00 77.31 87 CYS A C 1
ATOM 677 O O . CYS A 1 87 ? -17.898 -1.646 8.163 1.00 77.31 87 CYS A O 1
#

Foldseek 3Di:
DDDDDDDDDDPPPDDDPPDDDDDDDDDPPVVVVVVVVVVLVVQLVVQLVVLVVVLCVVCVVVVHDLVPDCVSVVSSVVSSVVSSVVD

Radius of gyration: 22.47 Å; chains: 1; bounding box: 57×36×56 Å

Sequence (87 aa):
MKKIIFAMVFVFATGTMMNANVSTETPITTTAKAIEIVEDFGCAGDCVRWARGNTFEIAEDIGDHPNDDDMYMEIYMRYYTGCLRGC

pLDDT: mean 74.14, std 20.98, range [36.84, 96.88]

Secondary structure (DSSP, 8-state):
---------------------------TTHHHHHHHHHHHHHHHHHHHHHHHHHHHHHHHHHT--TTSSTHHHHHHHHHHHHHHTT-

Organism: NCBI:txid1333662